Protein AF-A0A956YLR2-F1 (afdb_monomer_lite)

Foldseek 3Di:
DDDDDDPDPDPPVVVVVVVVVVVVVVVVVVVPCPDPPPPPPQQPWAWEWEAEPNDIDTDTDSDFWQLVVCVVVVHDADPPKDKPPDGGDTGHHHYYIYIGDDDDDDDDDDDWADDDDDDDDDPPDDPPDDDDPPDDDDIDD

Structure (mmCIF, N/CA/C/O backbone):
data_AF-A0A956YLR2-F1
#
_entry.id   AF-A0A956YLR2-F1
#
loop_
_atom_site.group_PDB
_atom_site.id
_atom_site.type_symbol
_atom_site.label_atom_id
_atom_site.label_alt_id
_atom_site.label_comp_id
_atom_site.label_asym_id
_atom_site.label_entity_id
_atom_site.label_seq_id
_atom_site.pdbx_PDB_ins_code
_atom_site.Cartn_x
_atom_site.Cartn_y
_atom_site.Cartn_z
_atom_site.occupancy
_atom_site.B_iso_or_equiv
_atom_site.auth_seq_id
_atom_site.auth_comp_id
_atom_site.auth_asym_id
_atom_site.auth_atom_id
_atom_site.pdbx_PDB_model_num
ATOM 1 N N . MET A 1 1 ? -98.597 -41.278 -2.737 1.00 50.47 1 MET A N 1
ATOM 2 C CA . MET A 1 1 ? -97.550 -42.314 -2.822 1.00 50.47 1 MET A CA 1
ATOM 3 C C . MET A 1 1 ? -96.218 -41.598 -2.963 1.00 50.47 1 MET A C 1
ATOM 5 O O . MET A 1 1 ? -96.094 -40.793 -3.874 1.00 50.47 1 MET A O 1
ATOM 9 N N . ILE A 1 2 ? -95.300 -41.916 -2.047 1.00 49.12 2 ILE A N 1
ATOM 10 C CA . ILE A 1 2 ? -93.868 -41.573 -1.974 1.00 49.12 2 ILE A CA 1
ATOM 11 C C . ILE A 1 2 ? -93.497 -40.220 -1.343 1.00 49.12 2 ILE A C 1
ATOM 13 O O . ILE A 1 2 ? -93.815 -39.140 -1.833 1.00 49.12 2 ILE A O 1
ATOM 17 N N . ASP A 1 3 ? -92.781 -40.386 -0.231 1.00 55.53 3 ASP A N 1
ATOM 18 C CA . ASP A 1 3 ? -92.085 -39.436 0.622 1.00 55.53 3 ASP A CA 1
ATOM 19 C C . ASP A 1 3 ? -91.025 -38.591 -0.088 1.00 55.53 3 ASP A C 1
ATOM 21 O O . ASP A 1 3 ? -90.321 -39.052 -0.990 1.00 55.53 3 ASP A O 1
ATOM 25 N N . ARG A 1 4 ? -90.782 -37.400 0.467 1.00 62.06 4 ARG A N 1
ATOM 26 C CA . ARG A 1 4 ? -89.438 -36.816 0.483 1.00 62.06 4 ARG A CA 1
ATOM 27 C C . ARG A 1 4 ? -89.247 -35.986 1.757 1.00 62.06 4 ARG A C 1
ATOM 29 O O . ARG A 1 4 ? -89.706 -34.845 1.790 1.00 62.06 4 ARG A O 1
ATOM 36 N N . PRO A 1 5 ? -88.589 -36.504 2.810 1.00 59.69 5 PRO A N 1
ATOM 37 C CA . PRO A 1 5 ? -88.160 -35.644 3.897 1.00 59.69 5 PRO A CA 1
ATOM 38 C C . PRO A 1 5 ? -86.979 -34.788 3.428 1.00 59.69 5 PRO A C 1
ATOM 40 O O . PRO A 1 5 ? -86.045 -35.259 2.774 1.00 59.69 5 PRO A O 1
ATOM 43 N N . ALA A 1 6 ? -87.065 -33.503 3.752 1.00 57.94 6 ALA A N 1
ATOM 44 C CA . ALA A 1 6 ? -86.012 -32.527 3.561 1.00 57.94 6 ALA A CA 1
ATOM 45 C C . ALA A 1 6 ? -84.773 -32.920 4.377 1.00 57.94 6 ALA A C 1
ATOM 47 O O . ALA A 1 6 ? -84.851 -33.140 5.584 1.00 57.94 6 ALA A O 1
ATOM 48 N N . THR A 1 7 ? -83.613 -32.969 3.727 1.00 59.75 7 THR A N 1
ATOM 49 C CA . THR A 1 7 ? -82.322 -33.046 4.410 1.00 59.75 7 THR A CA 1
ATOM 50 C C . THR A 1 7 ? -81.990 -31.667 4.972 1.00 59.75 7 THR A C 1
ATOM 52 O O . THR A 1 7 ? -81.369 -30.845 4.294 1.00 59.75 7 THR A O 1
ATOM 55 N N . THR A 1 8 ? -82.414 -31.384 6.202 1.00 56.47 8 THR A N 1
ATOM 56 C CA . THR A 1 8 ? -81.850 -30.268 6.962 1.00 56.47 8 THR A CA 1
ATOM 57 C C . THR A 1 8 ? -80.560 -30.765 7.587 1.00 56.47 8 THR A C 1
ATOM 59 O O . THR A 1 8 ? -80.570 -31.639 8.451 1.00 56.47 8 THR A O 1
ATOM 62 N N . LYS A 1 9 ? -79.451 -30.238 7.072 1.00 58.41 9 LYS A N 1
ATOM 63 C CA . LYS A 1 9 ? -78.104 -30.355 7.617 1.00 58.41 9 LYS A CA 1
ATOM 64 C C . LYS A 1 9 ? -78.170 -30.118 9.125 1.00 58.41 9 LYS A C 1
ATOM 66 O O . LYS A 1 9 ? -78.440 -29.001 9.553 1.00 58.41 9 LYS A O 1
ATOM 71 N N . ALA A 1 10 ? -78.023 -31.202 9.878 1.00 54.47 10 ALA A N 1
ATOM 72 C CA . ALA A 1 10 ? -77.958 -31.164 11.320 1.00 54.47 10 ALA A CA 1
ATOM 73 C C . ALA A 1 10 ? -76.730 -30.341 11.721 1.00 54.47 10 ALA A C 1
ATOM 75 O O . ALA A 1 10 ? -75.657 -30.434 11.122 1.00 54.47 10 ALA A O 1
ATOM 76 N N . ASP A 1 11 ? -76.941 -29.469 12.694 1.00 64.75 11 ASP A N 1
ATOM 77 C CA . ASP A 1 11 ? -75.907 -28.695 13.346 1.00 64.75 11 ASP A CA 1
ATOM 78 C C . ASP A 1 11 ? -75.105 -29.635 14.250 1.00 64.75 11 ASP A C 1
ATOM 80 O O . ASP A 1 11 ? -75.349 -29.721 15.452 1.00 64.75 11 ASP A O 1
ATOM 84 N N . ASP A 1 12 ? -74.176 -30.390 13.660 1.00 62.09 12 ASP A N 1
ATOM 85 C CA . ASP A 1 12 ? -73.318 -31.315 14.395 1.00 62.09 12 ASP A CA 1
ATOM 86 C C . ASP A 1 12 ? -72.396 -30.492 15.322 1.00 62.09 12 ASP A C 1
ATOM 88 O O . ASP A 1 12 ? -71.481 -29.798 14.851 1.00 62.09 12 ASP A O 1
ATOM 92 N N . PRO A 1 13 ? -72.567 -30.557 16.655 1.00 58.38 13 PRO A N 1
ATOM 93 C CA . PRO A 1 13 ? -71.842 -29.706 17.605 1.00 58.38 13 PRO A CA 1
ATOM 94 C C . PRO A 1 13 ? -70.334 -30.008 17.650 1.00 58.38 13 PRO A C 1
ATOM 96 O O . PRO A 1 13 ? -69.549 -29.239 18.208 1.00 58.38 13 PRO A O 1
ATOM 99 N N . LEU A 1 14 ? -69.919 -31.116 17.031 1.00 57.47 14 LEU A N 1
ATOM 100 C CA . LEU A 1 14 ? -68.538 -31.583 16.973 1.00 57.47 14 LEU A CA 1
ATOM 101 C C . LEU A 1 14 ? -67.677 -30.790 15.975 1.00 57.47 14 LEU A C 1
ATOM 103 O O . LEU A 1 14 ? -66.465 -30.694 16.160 1.00 57.47 14 LEU A O 1
ATOM 107 N N . TRP A 1 15 ? -68.268 -30.159 14.951 1.00 56.78 15 TRP A N 1
ATOM 108 C CA . TRP A 1 15 ? -67.490 -29.388 13.970 1.00 56.78 15 TRP A CA 1
ATOM 109 C C . TRP A 1 15 ? -67.082 -28.005 14.504 1.00 56.78 15 TRP A C 1
ATOM 111 O O . TRP A 1 15 ? -66.008 -27.498 14.178 1.00 56.78 15 TRP A O 1
ATOM 121 N N . GLN A 1 16 ? -67.889 -27.398 15.381 1.00 61.00 16 GLN A N 1
ATOM 122 C CA . GLN A 1 16 ? -67.569 -26.091 15.966 1.00 61.00 16 GLN A CA 1
ATOM 123 C C . GLN A 1 16 ? -66.438 -26.164 16.999 1.00 61.00 16 GLN A C 1
ATOM 125 O O . GLN A 1 16 ? -65.591 -25.267 17.050 1.00 61.00 16 GLN A O 1
ATOM 130 N N . SER A 1 17 ? -66.395 -27.229 17.803 1.00 58.69 17 SER A N 1
ATOM 131 C CA . SER A 1 17 ? -65.314 -27.466 18.763 1.00 58.69 17 SER A CA 1
ATOM 132 C C . SER A 1 17 ? -64.018 -27.843 18.048 1.00 58.69 17 SER A C 1
ATOM 134 O O . SER A 1 17 ? -62.987 -27.231 18.320 1.00 58.69 17 SER A O 1
ATOM 136 N N . ALA A 1 18 ? -64.075 -28.730 17.050 1.00 60.59 18 ALA A N 1
ATOM 137 C CA . ALA A 1 18 ? -62.917 -29.083 16.228 1.00 60.59 18 ALA A CA 1
ATOM 138 C C . ALA A 1 18 ? -62.323 -27.861 15.504 1.00 60.59 18 ALA A C 1
ATOM 140 O O . ALA A 1 18 ? -61.107 -27.693 15.464 1.00 60.59 18 ALA A O 1
ATOM 141 N N . ARG A 1 19 ? -63.163 -26.946 15.000 1.00 61.34 19 ARG A N 1
ATOM 142 C CA . ARG A 1 19 ? -62.720 -25.723 14.311 1.00 61.34 19 ARG A CA 1
ATOM 143 C C . ARG A 1 19 ? -62.059 -24.711 15.251 1.00 61.34 19 ARG A C 1
ATOM 145 O O . ARG A 1 19 ? -61.078 -24.090 14.859 1.00 61.34 19 ARG A O 1
ATOM 152 N N . LYS A 1 20 ? -62.539 -24.577 16.495 1.00 59.53 20 LYS A N 1
ATOM 153 C CA . LYS A 1 20 ? -61.887 -23.746 17.529 1.00 59.53 20 LYS A CA 1
ATOM 154 C C . LYS A 1 20 ? -60.540 -24.327 17.962 1.00 59.53 20 LYS A C 1
ATOM 156 O O . LYS A 1 20 ? -59.585 -23.577 18.119 1.00 59.53 20 LYS A O 1
ATOM 161 N N . TRP A 1 21 ? -60.449 -25.649 18.091 1.00 61.31 21 TRP A N 1
ATOM 162 C CA . TRP A 1 21 ? -59.211 -26.332 18.470 1.00 61.31 21 TRP A CA 1
ATOM 163 C C . TRP A 1 21 ? -58.163 -26.296 17.359 1.00 61.31 21 TRP A C 1
ATOM 165 O O . TRP A 1 21 ? -57.003 -26.032 17.645 1.00 61.31 21 TRP A O 1
ATOM 175 N N . ILE A 1 22 ? -58.568 -26.459 16.096 1.00 67.31 22 ILE A N 1
ATOM 176 C CA . ILE A 1 22 ? -57.677 -26.308 14.936 1.00 67.31 22 ILE A CA 1
ATOM 177 C C . ILE A 1 22 ? -57.155 -24.869 14.839 1.00 67.31 22 ILE A C 1
ATOM 179 O O . ILE A 1 22 ? -55.964 -24.684 14.629 1.00 67.31 22 ILE A O 1
ATOM 183 N N . ILE A 1 23 ? -57.998 -23.852 15.060 1.00 65.50 23 ILE A N 1
ATOM 184 C CA . ILE A 1 23 ? -57.570 -22.441 15.053 1.00 65.50 23 ILE A CA 1
ATOM 185 C C . ILE A 1 23 ? -56.619 -22.133 16.224 1.00 65.50 23 ILE A C 1
ATOM 187 O O . ILE A 1 23 ? -55.619 -21.454 16.013 1.00 65.50 23 ILE A O 1
ATOM 191 N N . CYS A 1 24 ? -56.859 -22.667 17.428 1.00 61.72 24 CYS A N 1
ATOM 192 C CA . CYS A 1 24 ? -55.931 -22.531 18.559 1.00 61.72 24 CYS A CA 1
ATOM 193 C C . CYS A 1 24 ? -54.608 -23.281 18.339 1.00 61.72 24 CYS A C 1
ATOM 195 O O . CYS A 1 24 ? -53.561 -22.747 18.684 1.00 61.72 24 CYS A O 1
ATOM 197 N N . LEU A 1 25 ? -54.634 -24.472 17.732 1.00 63.09 25 LEU A N 1
ATOM 198 C CA . LEU A 1 25 ? -53.440 -25.255 17.392 1.00 63.09 25 LEU A CA 1
ATOM 199 C C . LEU A 1 25 ? -52.606 -24.567 16.295 1.00 63.09 25 LEU A C 1
ATOM 201 O O . LEU A 1 25 ? -51.381 -24.583 16.354 1.00 63.09 25 LEU A O 1
ATOM 205 N N . PHE A 1 26 ? -53.263 -23.904 15.338 1.00 60.69 26 PHE A N 1
ATOM 206 C CA . PHE A 1 26 ? -52.609 -23.117 14.288 1.00 60.69 26 PHE A CA 1
ATOM 207 C C . PHE A 1 26 ? -52.052 -21.782 14.817 1.00 60.69 26 PHE A C 1
ATOM 209 O O . PHE A 1 26 ? -50.966 -21.372 14.418 1.00 60.69 26 PHE A O 1
ATOM 216 N N . LEU A 1 27 ? -52.737 -21.134 15.770 1.00 59.47 27 LEU A N 1
ATOM 217 C CA . LEU A 1 27 ? -52.232 -19.954 16.493 1.00 59.47 27 LEU A CA 1
ATOM 218 C C . LEU A 1 27 ? -51.057 -20.287 17.428 1.00 59.47 27 LEU A C 1
ATOM 220 O O . LEU A 1 27 ? -50.195 -19.438 17.631 1.00 59.47 27 LEU A O 1
ATOM 224 N N . LEU A 1 28 ? -50.983 -21.514 17.956 1.00 60.06 28 LEU A N 1
ATOM 225 C CA . LEU A 1 28 ? -49.858 -21.976 18.780 1.00 60.06 28 LEU A CA 1
ATOM 226 C C . LEU A 1 28 ? -48.591 -22.282 17.960 1.00 60.06 28 LEU A C 1
ATOM 228 O O . LEU A 1 28 ? -47.489 -22.239 18.500 1.00 60.06 28 LEU A O 1
ATOM 232 N N . LEU A 1 29 ? -48.736 -22.565 16.662 1.00 59.19 29 LEU A N 1
ATOM 233 C CA . LEU A 1 29 ? -47.636 -22.899 15.745 1.00 59.19 29 LEU A CA 1
ATOM 234 C C . LEU A 1 29 ? -46.903 -21.666 15.180 1.00 59.19 29 LEU A C 1
ATOM 236 O O . LEU A 1 29 ? -45.819 -21.802 14.621 1.00 59.19 29 LEU A O 1
ATOM 240 N N . LEU A 1 30 ? -47.455 -20.462 15.367 1.00 60.25 30 LEU A N 1
ATOM 241 C CA . LEU A 1 30 ? -46.844 -19.181 14.978 1.00 60.25 30 LEU A CA 1
ATOM 242 C C . LEU A 1 30 ? -45.859 -18.610 16.018 1.00 60.25 30 LEU A C 1
ATOM 244 O O . LEU A 1 30 ? -45.236 -17.583 15.765 1.00 60.25 30 LEU A O 1
ATOM 248 N N . ALA A 1 31 ? -45.661 -19.272 17.162 1.00 63.34 31 ALA A N 1
ATOM 249 C CA . ALA A 1 31 ? -44.708 -18.863 18.203 1.00 63.34 31 ALA A CA 1
ATOM 250 C C . ALA A 1 31 ? -43.300 -19.471 18.005 1.00 63.34 31 ALA A C 1
ATOM 252 O O . ALA A 1 31 ? -42.628 -19.845 18.963 1.00 63.34 31 ALA A O 1
ATOM 253 N N . GLY A 1 32 ? -42.874 -19.627 16.750 1.00 63.69 32 GLY A N 1
ATOM 254 C CA . GLY A 1 32 ? -41.741 -20.468 16.360 1.00 63.69 32 GLY A CA 1
ATOM 255 C C . GLY A 1 32 ? -40.552 -19.741 15.740 1.00 63.69 32 GLY A C 1
ATOM 256 O O . GLY A 1 32 ? -39.906 -20.320 14.881 1.00 63.69 32 GLY A O 1
ATOM 257 N N . CYS A 1 33 ? -40.248 -18.512 16.156 1.00 63.00 33 CYS A N 1
ATOM 258 C CA . CYS A 1 33 ? -38.933 -17.904 15.931 1.00 63.00 33 CYS A CA 1
ATOM 259 C C . CYS A 1 33 ? -38.461 -17.260 17.239 1.00 63.00 33 CYS A C 1
ATOM 261 O O . CYS A 1 33 ? -38.427 -16.039 17.366 1.00 63.00 33 CYS A O 1
ATOM 263 N N . ALA A 1 34 ? -38.100 -18.081 18.230 1.00 63.72 34 ALA A N 1
ATOM 264 C CA . ALA A 1 34 ? -37.168 -17.630 19.256 1.00 63.72 34 ALA A CA 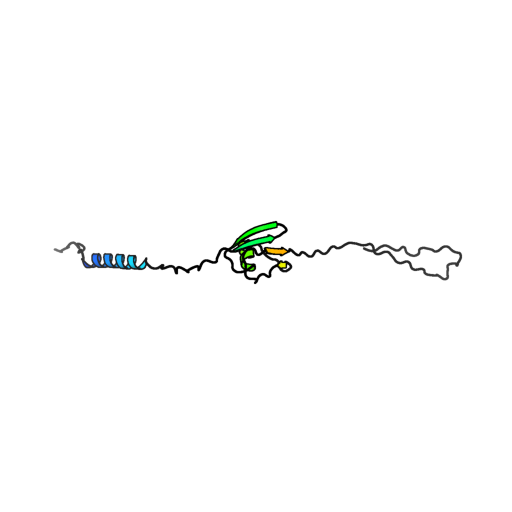1
ATOM 265 C C . ALA A 1 34 ? -35.816 -17.469 18.555 1.00 63.72 34 ALA A C 1
ATOM 267 O O . ALA A 1 34 ? -35.061 -18.428 18.393 1.00 63.72 34 ALA A O 1
ATOM 268 N N . GLN A 1 35 ? -35.576 -16.275 18.015 1.00 67.31 35 GLN A N 1
ATOM 269 C CA . GLN A 1 35 ? -34.281 -15.930 17.454 1.00 67.31 35 GLN A CA 1
ATOM 270 C C . GLN A 1 35 ? -33.244 -16.160 18.556 1.00 67.31 35 GLN A C 1
ATOM 272 O O . GLN A 1 35 ? -33.471 -15.697 19.676 1.00 67.31 35 GLN A O 1
ATOM 277 N N . PRO A 1 36 ? -32.127 -16.859 18.292 1.00 65.81 36 PRO A N 1
ATOM 278 C CA . PRO A 1 36 ? -31.018 -16.812 19.215 1.00 65.81 36 PRO A CA 1
ATOM 279 C C . PRO A 1 36 ? -30.582 -15.352 19.266 1.00 65.81 36 PRO A C 1
ATOM 281 O O . PRO A 1 36 ? -30.048 -14.802 18.303 1.00 65.81 36 PRO A O 1
ATOM 284 N N . ASN A 1 37 ? -30.858 -14.705 20.388 1.00 61.72 37 ASN A N 1
ATOM 285 C CA . ASN A 1 37 ? -30.171 -13.511 20.824 1.00 61.72 37 ASN A CA 1
ATOM 286 C C . ASN A 1 37 ? -28.707 -13.929 20.980 1.00 61.72 37 ASN A C 1
ATOM 288 O O . ASN A 1 37 ? -28.267 -14.359 22.044 1.00 61.72 37 ASN A O 1
ATOM 292 N N . VAL A 1 38 ? -27.974 -13.878 19.865 1.00 65.94 38 VAL A N 1
ATOM 293 C CA . VAL A 1 38 ? -26.522 -13.842 19.866 1.00 65.94 38 VAL A CA 1
ATOM 294 C C . VAL A 1 38 ? -26.163 -12.635 20.709 1.00 65.94 38 VAL A C 1
ATOM 296 O O . VAL A 1 38 ? -26.311 -11.489 20.291 1.00 65.94 38 VAL A O 1
ATOM 299 N N . SER A 1 39 ? -25.774 -12.909 21.950 1.00 50.88 39 SER A N 1
ATOM 300 C CA . SER A 1 39 ? -25.100 -11.954 22.805 1.00 50.88 39 SER A CA 1
ATOM 301 C C . SER A 1 39 ? -23.826 -11.555 22.075 1.00 50.88 39 SER A C 1
ATOM 303 O O . SER A 1 39 ? -22.796 -12.212 22.199 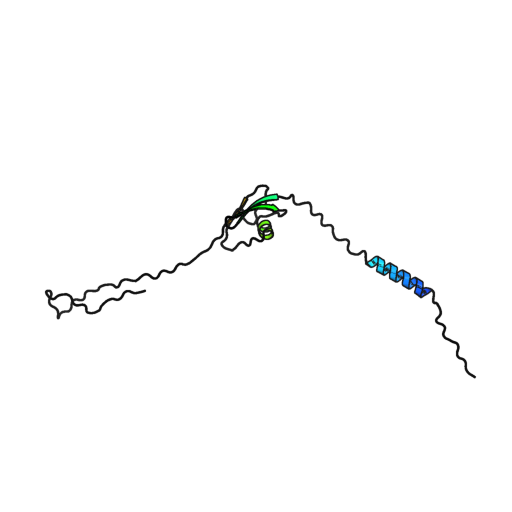1.00 50.88 39 SER A O 1
ATOM 305 N N . GLN A 1 40 ? -23.910 -10.506 21.262 1.00 56.50 40 GLN A N 1
ATOM 306 C CA . GLN A 1 40 ? -22.750 -9.758 20.823 1.00 56.50 40 GLN A CA 1
ATOM 307 C C . GLN A 1 40 ? -22.194 -9.120 22.091 1.00 56.50 40 GLN A C 1
ATOM 309 O O . GLN A 1 40 ? -22.613 -8.041 22.506 1.00 56.50 40 GLN A O 1
ATOM 314 N N . THR A 1 41 ? -21.325 -9.856 22.785 1.00 54.97 41 THR A N 1
ATOM 315 C CA . THR A 1 41 ? -20.435 -9.288 23.789 1.00 54.97 41 THR A CA 1
ATOM 316 C C . THR A 1 41 ? -19.721 -8.155 23.079 1.00 54.97 41 THR A C 1
ATOM 318 O O . THR A 1 41 ? -18.950 -8.412 22.159 1.00 54.97 41 THR A O 1
ATOM 321 N N . GLY A 1 42 ? -20.110 -6.922 23.410 1.00 55.34 42 GLY A N 1
ATOM 322 C CA . GLY A 1 42 ? -19.740 -5.735 22.658 1.00 55.34 42 GLY A CA 1
ATOM 323 C C . GLY A 1 42 ? -18.246 -5.729 22.387 1.00 55.34 42 GLY A C 1
ATOM 324 O O . GLY A 1 42 ? -17.448 -5.648 23.319 1.00 55.34 42 GLY A O 1
ATOM 325 N N . ALA A 1 43 ? -17.882 -5.838 21.112 1.00 63.38 43 ALA A N 1
ATOM 326 C CA . ALA A 1 43 ? -16.560 -5.453 20.674 1.00 63.38 43 ALA A CA 1
ATOM 327 C C . ALA A 1 43 ? -16.430 -3.977 21.045 1.00 63.38 43 ALA A C 1
ATOM 329 O O . ALA A 1 43 ? -17.196 -3.143 20.561 1.00 63.38 43 ALA A O 1
ATOM 330 N N . THR A 1 44 ? -15.553 -3.655 21.989 1.00 76.00 44 THR A N 1
ATOM 331 C CA . THR A 1 44 ? -15.245 -2.264 22.310 1.00 76.00 44 THR A CA 1
ATOM 332 C C . THR A 1 44 ? -14.846 -1.569 21.016 1.00 76.00 44 THR A C 1
ATOM 334 O O . THR A 1 44 ? -14.026 -2.098 20.271 1.00 76.00 44 THR A O 1
ATOM 337 N N . ALA A 1 45 ? -15.459 -0.421 20.728 1.00 85.81 45 ALA A N 1
ATOM 338 C CA . ALA A 1 45 ? -15.138 0.342 19.533 1.00 85.81 45 ALA A CA 1
ATOM 339 C C . ALA A 1 45 ? -13.658 0.758 19.601 1.00 85.81 45 ALA A C 1
ATOM 341 O O . ALA A 1 45 ? -13.233 1.371 20.583 1.00 85.81 45 ALA A O 1
ATOM 342 N N . VAL A 1 46 ? -12.871 0.384 18.596 1.00 91.31 46 VAL A N 1
ATOM 343 C CA . VAL A 1 46 ? -11.434 0.649 18.520 1.00 91.31 46 VAL A CA 1
ATOM 344 C C . VAL A 1 46 ? -11.217 1.865 17.619 1.00 91.31 46 VAL A C 1
ATOM 346 O O . VAL A 1 46 ? -11.440 1.757 16.409 1.00 91.31 46 VAL A O 1
ATOM 349 N N . PRO A 1 47 ? -10.815 3.026 18.168 1.00 93.19 47 PRO A N 1
ATOM 350 C CA . PRO A 1 47 ? -10.395 4.158 17.353 1.00 93.19 47 PRO A CA 1
ATOM 351 C C . PRO A 1 47 ? -9.028 3.864 16.729 1.00 93.19 47 PRO A C 1
ATOM 353 O O . PRO A 1 47 ? -8.139 3.343 17.403 1.00 93.19 47 PRO A O 1
ATOM 356 N N . LEU A 1 48 ? -8.853 4.181 15.449 1.00 94.81 48 LEU A N 1
ATOM 357 C CA . LEU A 1 48 ? -7.597 3.989 14.725 1.00 94.81 48 LEU A CA 1
ATOM 358 C C . LEU A 1 48 ? -7.466 4.961 13.552 1.00 94.81 48 LEU A C 1
ATOM 360 O O . LEU A 1 48 ? -8.425 5.610 13.133 1.00 94.81 48 LEU A O 1
ATOM 364 N N . THR A 1 49 ? -6.263 5.026 12.996 1.00 96.75 49 THR A N 1
ATOM 365 C CA . THR A 1 49 ? -5.952 5.782 11.783 1.00 96.75 49 THR A CA 1
ATOM 366 C C . THR A 1 49 ? -5.682 4.820 10.629 1.00 96.75 49 THR A C 1
ATOM 368 O O . THR A 1 49 ? -4.828 3.948 10.741 1.00 96.75 49 THR A O 1
ATOM 371 N N . LEU A 1 50 ? -6.367 4.987 9.503 1.00 96.31 50 LEU A N 1
ATOM 372 C CA . LEU A 1 50 ? -6.134 4.245 8.267 1.00 96.31 50 LEU A CA 1
ATOM 373 C C . LEU A 1 50 ? -5.522 5.175 7.214 1.00 96.31 50 LEU A C 1
ATOM 375 O O . LEU A 1 50 ? -6.068 6.237 6.935 1.00 96.31 50 LEU A O 1
ATOM 379 N N . GLN A 1 51 ? -4.399 4.781 6.621 1.00 97.19 51 GLN A N 1
ATOM 380 C CA . GLN A 1 51 ? -3.707 5.523 5.572 1.00 97.19 51 GLN A CA 1
ATOM 381 C C . GLN A 1 51 ? -3.719 4.718 4.275 1.00 97.19 51 GLN A C 1
ATOM 383 O O . GLN A 1 51 ? -3.087 3.666 4.200 1.00 97.19 51 GLN A O 1
ATOM 388 N N . VAL A 1 52 ? -4.434 5.205 3.264 1.00 94.81 52 VAL A N 1
ATOM 389 C CA . VAL A 1 52 ? -4.617 4.530 1.970 1.00 94.81 52 VAL A CA 1
ATOM 390 C C . VAL A 1 52 ? -4.430 5.558 0.866 1.00 94.81 52 VAL A C 1
ATOM 392 O O . VAL A 1 52 ? -4.998 6.646 0.933 1.00 94.81 52 VAL A O 1
ATOM 395 N N . ASP A 1 53 ? -3.603 5.234 -0.128 1.00 87.25 53 ASP A N 1
ATOM 396 C CA . ASP A 1 53 ? -3.368 6.069 -1.315 1.00 87.25 53 ASP A CA 1
ATOM 397 C C . ASP A 1 53 ? -2.971 7.525 -0.972 1.00 87.25 53 ASP A C 1
ATOM 399 O O . ASP A 1 53 ? -3.385 8.490 -1.614 1.00 87.25 53 ASP A O 1
ATOM 403 N N . GLY A 1 54 ? -2.183 7.694 0.097 1.00 87.75 54 GLY A N 1
ATOM 404 C CA . GLY A 1 54 ? -1.729 9.001 0.593 1.00 87.75 54 GLY A CA 1
ATOM 405 C C . GLY A 1 54 ? -2.777 9.804 1.377 1.00 87.75 54 GLY A C 1
ATOM 406 O O . GLY A 1 54 ? -2.476 10.908 1.831 1.00 87.75 54 GLY A O 1
ATOM 407 N N . GLN A 1 55 ? -3.981 9.263 1.568 1.00 92.75 55 GLN A N 1
ATOM 408 C CA . GLN A 1 55 ? -5.046 9.859 2.373 1.00 92.75 55 GLN A CA 1
ATOM 409 C C . GLN A 1 55 ? -5.099 9.224 3.761 1.00 92.75 55 GLN A C 1
ATOM 411 O O . GLN A 1 55 ? -4.835 8.034 3.912 1.00 92.75 55 GLN A O 1
ATOM 416 N N . THR A 1 56 ? -5.476 10.017 4.765 1.00 95.69 56 THR A N 1
ATOM 417 C CA . THR A 1 56 ? -5.578 9.582 6.163 1.00 95.69 56 THR A CA 1
ATOM 418 C C . THR A 1 56 ? -7.024 9.668 6.638 1.00 95.69 56 THR A C 1
ATOM 420 O O . THR A 1 56 ? -7.639 10.732 6.578 1.00 95.69 56 THR A O 1
ATOM 423 N N . PHE A 1 57 ? -7.540 8.563 7.167 1.00 94.44 57 PHE A N 1
ATOM 424 C CA . PHE A 1 57 ? -8.891 8.417 7.693 1.00 94.44 57 PHE A CA 1
ATOM 425 C C . PHE A 1 57 ? -8.832 8.061 9.176 1.00 94.44 57 PHE A C 1
ATOM 427 O O . PHE A 1 57 ? -8.211 7.073 9.557 1.00 94.44 57 PHE A O 1
ATOM 434 N N . ASN A 1 58 ? -9.514 8.836 10.014 1.00 95.56 58 ASN A N 1
ATOM 435 C CA . ASN A 1 58 ? -9.712 8.476 11.416 1.00 95.56 58 ASN A CA 1
ATOM 436 C C . ASN A 1 58 ? -11.003 7.672 11.519 1.00 95.56 58 ASN A C 1
ATOM 438 O O . ASN A 1 58 ? -12.082 8.194 11.231 1.00 95.56 58 ASN A O 1
ATOM 442 N N . LEU A 1 59 ? -10.883 6.402 11.888 1.00 93.50 59 LEU A N 1
ATOM 443 C CA . LEU A 1 59 ? -11.978 5.442 11.896 1.00 93.50 59 LEU A CA 1
ATOM 444 C C . LEU A 1 59 ? -12.204 4.909 13.304 1.00 93.50 59 LEU A C 1
ATOM 446 O O . LEU A 1 59 ? -11.330 4.938 14.167 1.00 93.50 59 LEU A O 1
ATOM 450 N N . THR A 1 60 ? -13.408 4.411 13.539 1.00 93.44 60 THR A N 1
ATOM 451 C CA . THR A 1 60 ? -13.730 3.636 14.732 1.00 93.44 60 THR A CA 1
ATOM 452 C C . THR A 1 60 ? -14.409 2.361 14.266 1.00 93.44 60 THR A C 1
ATOM 454 O O . THR A 1 60 ? -15.433 2.434 13.593 1.00 93.44 60 THR A O 1
ATOM 457 N N . THR A 1 61 ? -13.824 1.212 14.593 1.00 91.69 61 THR A N 1
ATOM 458 C CA . THR A 1 61 ? -14.283 -0.102 14.122 1.00 91.69 61 THR A CA 1
ATOM 459 C C . THR A 1 61 ? -14.565 -1.039 15.291 1.00 91.69 61 THR A C 1
ATOM 461 O O . THR A 1 61 ? -14.038 -0.867 16.390 1.00 91.69 61 THR A O 1
ATOM 464 N N . HIS A 1 62 ? -15.397 -2.045 15.051 1.00 93.00 62 HIS A N 1
ATOM 465 C CA . HIS A 1 62 ? -15.653 -3.153 15.974 1.00 93.00 62 HIS A CA 1
ATOM 466 C C . HIS A 1 62 ? -14.966 -4.455 15.524 1.00 93.00 62 HIS A C 1
ATOM 468 O O . HIS A 1 62 ? -15.191 -5.510 16.117 1.00 93.00 62 HIS A O 1
ATOM 474 N N . THR A 1 63 ? -14.160 -4.390 14.461 1.00 91.31 63 THR A N 1
ATOM 475 C CA . THR A 1 63 ? -13.433 -5.531 13.899 1.00 91.31 63 THR A CA 1
ATOM 476 C C . THR A 1 63 ? -12.232 -5.924 14.757 1.00 91.31 63 THR A C 1
ATOM 478 O O . THR A 1 63 ? -11.739 -5.142 15.574 1.00 91.31 63 THR A O 1
ATOM 481 N N . ALA A 1 64 ? -11.766 -7.162 14.601 1.00 91.38 64 ALA A N 1
ATOM 482 C CA . ALA A 1 64 ? -10.681 -7.699 15.412 1.00 91.38 64 ALA A CA 1
ATOM 483 C C . ALA A 1 64 ? -9.307 -7.538 14.751 1.00 91.38 64 ALA A C 1
ATOM 485 O O . ALA A 1 64 ? -8.304 -7.458 15.460 1.00 91.38 64 ALA A O 1
ATOM 486 N N . THR A 1 65 ? -9.238 -7.515 13.416 1.00 95.00 65 THR A N 1
ATOM 487 C CA . THR A 1 65 ? -7.972 -7.576 12.662 1.00 95.00 65 THR A CA 1
ATOM 488 C C . THR A 1 65 ? -7.870 -6.525 11.561 1.00 95.00 65 THR A C 1
ATOM 490 O O . THR A 1 65 ? -8.880 -6.039 11.054 1.00 95.00 65 THR A O 1
ATOM 493 N N . VAL A 1 66 ? -6.637 -6.228 11.132 1.00 95.81 66 VAL A N 1
ATOM 494 C CA . VAL A 1 66 ? -6.359 -5.332 9.992 1.00 95.81 66 VAL A CA 1
ATOM 495 C C . VAL A 1 66 ? -7.102 -5.775 8.727 1.00 95.81 66 VAL A C 1
ATOM 497 O O . VAL A 1 66 ? -7.664 -4.941 8.024 1.00 95.81 66 VAL A O 1
ATOM 500 N N . ARG A 1 67 ? -7.172 -7.082 8.447 1.00 95.12 67 ARG A N 1
ATOM 501 C CA . ARG A 1 67 ? -7.922 -7.620 7.301 1.00 95.12 67 ARG A CA 1
ATOM 502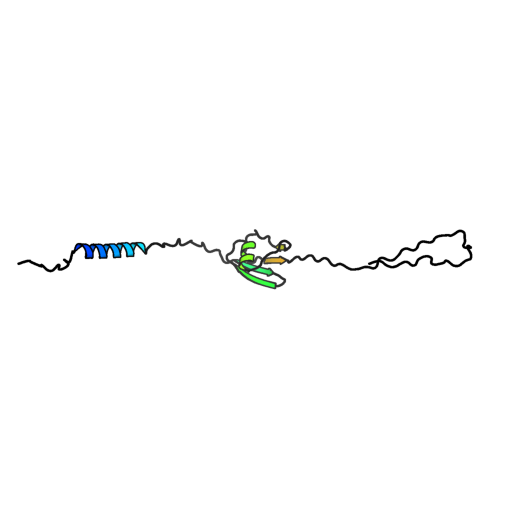 C C . ARG A 1 67 ? -9.397 -7.234 7.338 1.00 95.12 67 ARG A C 1
ATOM 504 O O . ARG A 1 67 ? -9.941 -6.809 6.325 1.00 95.12 67 ARG A O 1
ATOM 511 N N . GLU A 1 68 ? -10.042 -7.440 8.480 1.00 94.00 68 GLU A N 1
ATOM 512 C CA . GLU A 1 68 ? -11.468 -7.157 8.648 1.00 94.00 68 GLU A CA 1
ATOM 513 C C . GLU A 1 68 ? -11.748 -5.656 8.567 1.00 94.00 68 GLU A C 1
ATOM 515 O O . GLU A 1 68 ? -12.706 -5.262 7.910 1.00 94.00 68 GLU A O 1
ATOM 520 N N . LEU A 1 69 ? -10.876 -4.827 9.148 1.00 95.00 69 LEU A N 1
ATOM 521 C CA . LEU A 1 69 ? -10.934 -3.372 9.018 1.00 95.00 69 LEU A CA 1
ATOM 522 C C . LEU A 1 69 ? -10.866 -2.924 7.555 1.00 95.00 69 LEU A C 1
ATOM 524 O O . LEU A 1 69 ? -11.668 -2.097 7.132 1.00 95.00 69 LEU A O 1
ATOM 528 N N . LEU A 1 70 ? -9.906 -3.438 6.781 1.00 95.31 70 LEU A N 1
ATOM 529 C CA . LEU A 1 70 ? -9.753 -3.053 5.376 1.00 95.31 70 LEU A CA 1
ATOM 530 C C . LEU A 1 70 ? -10.965 -3.490 4.546 1.00 95.31 70 LEU A C 1
ATOM 532 O O . LEU A 1 70 ? -11.447 -2.716 3.723 1.00 95.31 70 LEU A O 1
ATOM 536 N N . ALA A 1 71 ? -11.510 -4.678 4.818 1.00 94.69 71 ALA A N 1
ATOM 537 C CA . ALA A 1 71 ? -12.740 -5.144 4.186 1.00 94.69 71 ALA A CA 1
ATOM 538 C C . ALA A 1 71 ? -13.956 -4.270 4.553 1.00 94.69 71 ALA A C 1
ATOM 540 O O . ALA A 1 71 ? -14.743 -3.924 3.675 1.00 94.69 71 ALA A O 1
ATOM 541 N N . GLU A 1 72 ? -14.095 -3.874 5.822 1.00 93.75 72 GLU A N 1
ATOM 542 C CA . GLU A 1 72 ? -15.142 -2.952 6.291 1.00 93.75 72 GLU A CA 1
ATOM 543 C C . GLU A 1 72 ? -15.012 -1.565 5.644 1.00 93.75 72 GLU A C 1
ATOM 545 O O . GLU A 1 72 ? -16.012 -0.969 5.245 1.00 93.75 72 GLU A O 1
ATOM 550 N N . ALA A 1 73 ? -13.781 -1.076 5.477 1.00 92.75 73 ALA A N 1
ATOM 551 C CA . ALA A 1 73 ? -13.478 0.188 4.810 1.00 92.75 73 ALA A CA 1
ATOM 552 C C . ALA A 1 73 ? -13.604 0.125 3.273 1.00 92.75 73 ALA A C 1
ATOM 554 O O . ALA A 1 73 ? -13.434 1.149 2.612 1.00 92.75 73 ALA A O 1
ATOM 555 N N . GLY A 1 74 ? -13.891 -1.047 2.694 1.00 93.94 74 GLY A N 1
ATOM 556 C CA . GLY A 1 74 ? -13.988 -1.240 1.243 1.00 93.94 74 GLY A CA 1
ATOM 557 C C . GLY A 1 74 ? -12.646 -1.136 0.511 1.00 93.94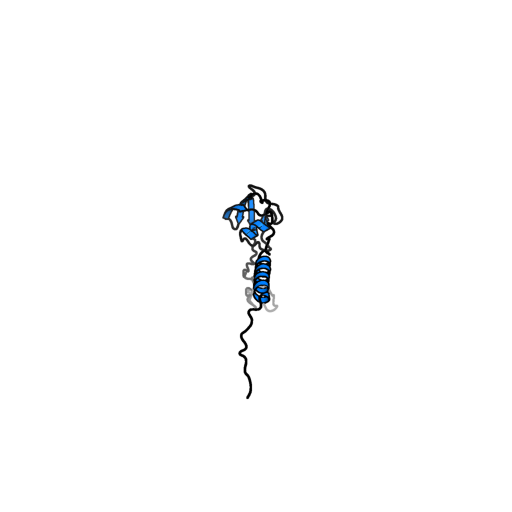 74 GLY A C 1
ATOM 558 O O . GLY A 1 74 ? -12.614 -0.796 -0.670 1.00 93.94 74 GLY A O 1
ATOM 559 N N . VAL A 1 75 ? -11.536 -1.394 1.205 1.00 94.12 75 VAL A N 1
ATOM 560 C CA . VAL A 1 75 ? -10.177 -1.330 0.662 1.00 94.12 75 VAL A CA 1
ATOM 561 C C . VAL A 1 75 ? -9.725 -2.733 0.271 1.00 94.12 75 VAL A C 1
ATOM 563 O O . VAL A 1 75 ? -9.381 -3.556 1.118 1.00 94.12 75 VAL A O 1
ATOM 566 N N . GLU A 1 76 ? -9.694 -3.001 -1.031 1.00 93.31 76 GLU A N 1
ATOM 567 C CA . GLU A 1 76 ? -9.090 -4.219 -1.575 1.00 93.31 76 GLU A CA 1
ATOM 568 C C . GLU A 1 76 ? -7.565 -4.072 -1.621 1.00 93.31 76 GLU A C 1
ATOM 570 O O . GLU A 1 76 ? -7.056 -3.016 -2.000 1.00 93.31 76 GLU A O 1
ATOM 575 N N . VAL A 1 77 ? -6.836 -5.118 -1.226 1.00 93.56 77 VAL A N 1
ATOM 576 C CA . VAL A 1 77 ? -5.364 -5.176 -1.217 1.00 93.56 77 VAL A CA 1
ATOM 577 C C . VAL A 1 77 ? -4.925 -6.106 -2.345 1.00 93.56 77 VAL A C 1
ATOM 579 O O . VAL A 1 77 ? -5.341 -7.266 -2.377 1.00 93.56 77 VAL A O 1
ATOM 582 N N . GLY A 1 78 ? -4.134 -5.587 -3.283 1.00 92.19 78 GLY A N 1
ATOM 583 C CA . GLY A 1 78 ? -3.566 -6.351 -4.390 1.00 92.19 78 GLY A CA 1
ATOM 584 C C . GLY A 1 78 ? -2.442 -7.289 -3.946 1.00 92.19 78 GLY A C 1
ATOM 585 O O . GLY A 1 78 ? -1.954 -7.214 -2.824 1.00 92.19 78 GLY A O 1
ATOM 586 N N . GLU A 1 79 ? -2.008 -8.176 -4.842 1.00 91.88 79 GLU A N 1
ATOM 587 C CA . GLU A 1 79 ? -0.966 -9.176 -4.545 1.00 91.88 79 GLU A CA 1
ATOM 588 C C . GLU A 1 79 ? 0.401 -8.552 -4.231 1.00 91.88 79 GLU A C 1
ATOM 590 O O . GLU A 1 79 ? 1.137 -9.071 -3.396 1.00 91.88 79 GLU A O 1
ATOM 595 N N . LEU A 1 80 ? 0.720 -7.434 -4.887 1.00 93.19 80 LEU A N 1
ATOM 596 C CA . LEU A 1 80 ? 1.978 -6.710 -4.699 1.00 93.19 80 LEU A CA 1
ATOM 597 C C . LEU A 1 80 ? 1.880 -5.621 -3.625 1.00 93.19 80 LEU A C 1
ATOM 599 O O . LEU A 1 80 ? 2.898 -5.055 -3.241 1.00 93.19 80 LEU A O 1
ATOM 603 N N . ASP A 1 81 ? 0.672 -5.311 -3.155 1.00 94.81 81 ASP A N 1
ATOM 604 C CA . ASP A 1 81 ? 0.471 -4.237 -2.193 1.00 94.81 81 ASP A CA 1
ATOM 605 C C . ASP A 1 81 ? 0.993 -4.636 -0.814 1.00 94.81 81 ASP A C 1
ATOM 607 O O . ASP A 1 81 ? 0.813 -5.762 -0.342 1.00 94.81 81 ASP A O 1
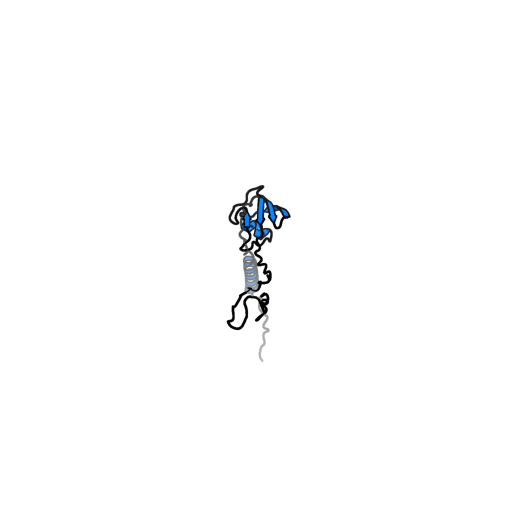ATOM 611 N N . GLU A 1 82 ? 1.586 -3.671 -0.122 1.00 94.31 82 GLU A N 1
ATOM 612 C CA . GLU A 1 82 ? 2.083 -3.864 1.233 1.00 94.31 82 GLU A CA 1
ATOM 613 C C . GLU A 1 82 ? 1.130 -3.233 2.248 1.00 94.31 82 GLU A C 1
ATOM 615 O O . GLU A 1 82 ? 0.634 -2.117 2.067 1.00 94.31 82 GLU A O 1
ATOM 620 N N . VAL A 1 83 ? 0.884 -3.945 3.350 1.00 96.69 83 VAL A N 1
ATOM 621 C CA . VAL A 1 83 ? 0.070 -3.457 4.468 1.00 96.69 83 VAL A CA 1
ATOM 622 C C . VAL A 1 83 ? 0.875 -3.538 5.755 1.00 96.69 83 VAL A C 1
ATOM 624 O O . VAL A 1 83 ? 1.362 -4.609 6.123 1.00 96.69 83 VAL A O 1
ATOM 627 N N . ASP A 1 84 ? 0.969 -2.409 6.451 1.00 94.94 84 ASP A N 1
ATOM 628 C CA . ASP A 1 84 ? 1.632 -2.286 7.744 1.00 94.94 84 ASP A CA 1
ATOM 629 C C . ASP A 1 84 ? 0.654 -1.733 8.791 1.00 94.94 84 ASP A C 1
ATOM 631 O O . ASP A 1 84 ? 0.133 -0.631 8.607 1.00 94.94 84 ASP A O 1
ATOM 635 N N . PRO A 1 85 ? 0.379 -2.448 9.894 1.00 95.69 85 PRO A N 1
ATOM 636 C CA . PRO A 1 85 ? 0.831 -3.804 10.222 1.00 95.69 85 PRO A CA 1
ATOM 637 C C . PRO A 1 85 ? 0.226 -4.900 9.317 1.00 95.69 85 PRO A C 1
ATOM 639 O O . PRO A 1 85 ? -0.783 -4.655 8.656 1.00 95.69 85 PRO A O 1
ATOM 642 N N . PRO A 1 86 ? 0.758 -6.143 9.338 1.00 96.12 86 PRO A N 1
ATOM 643 C CA . PRO A 1 86 ? 0.237 -7.256 8.541 1.00 96.12 86 PRO A CA 1
ATOM 644 C C . PRO A 1 86 ? -1.261 -7.520 8.737 1.00 96.12 86 PRO A C 1
ATOM 646 O O . PRO A 1 86 ? -1.794 -7.342 9.831 1.00 96.12 86 PRO A O 1
ATOM 649 N N . LEU A 1 87 ? -1.920 -8.080 7.718 1.00 95.69 87 LEU A N 1
ATOM 650 C CA . LEU A 1 87 ? -3.373 -8.329 7.679 1.00 95.69 87 LEU A CA 1
ATOM 651 C C . LEU A 1 87 ? -3.945 -9.123 8.871 1.00 95.69 87 LEU A C 1
ATOM 653 O O . LEU A 1 87 ? -5.111 -8.959 9.219 1.00 95.69 87 LEU A O 1
ATOM 657 N N . PHE A 1 88 ? -3.157 -10.008 9.479 1.00 94.88 88 PHE A N 1
ATOM 658 C CA . PHE A 1 88 ? -3.579 -10.838 10.616 1.00 94.88 88 PHE A CA 1
ATOM 659 C C . PHE A 1 88 ? -3.370 -10.160 11.979 1.00 94.88 88 PHE A C 1
ATOM 661 O O . PHE A 1 88 ? -3.701 -10.744 13.011 1.00 94.88 88 PHE A O 1
ATOM 668 N N . THR A 1 89 ? -2.794 -8.959 11.997 1.00 95.38 89 THR A N 1
ATOM 669 C CA . THR A 1 89 ? -2.501 -8.225 13.227 1.00 95.38 89 THR A CA 1
ATOM 670 C C . THR A 1 89 ? -3.805 -7.834 13.926 1.00 95.38 89 THR A C 1
ATOM 672 O O . THR A 1 89 ? -4.688 -7.264 13.275 1.00 95.38 89 THR A O 1
ATOM 675 N N . PRO A 1 90 ? -3.947 -8.123 15.233 1.00 94.56 90 PRO A N 1
ATOM 676 C CA . PRO A 1 90 ? -5.073 -7.639 16.019 1.00 94.56 90 PRO A CA 1
ATOM 677 C C . PRO A 1 90 ? -5.069 -6.113 16.135 1.00 94.56 90 PRO A C 1
ATOM 679 O O . PRO A 1 90 ? -4.009 -5.506 16.300 1.00 94.56 90 PRO A O 1
ATOM 682 N N . LEU A 1 91 ? -6.248 -5.498 16.093 1.00 94.06 91 LEU A N 1
ATOM 683 C CA . LEU A 1 91 ? -6.380 -4.049 16.215 1.00 94.06 91 LEU A CA 1
ATOM 684 C C . LEU A 1 91 ? -6.226 -3.590 17.665 1.00 94.06 91 LEU A C 1
ATOM 686 O O . LEU A 1 91 ? -6.782 -4.181 18.593 1.00 94.06 91 LEU A O 1
ATOM 690 N N . THR A 1 92 ? -5.505 -2.488 17.848 1.00 92.69 92 THR A N 1
ATOM 691 C CA . THR A 1 92 ? -5.361 -1.800 19.135 1.00 92.69 92 THR A CA 1
ATOM 692 C C . THR A 1 92 ? -5.802 -0.341 19.009 1.00 92.69 92 THR A C 1
ATOM 694 O O . THR A 1 92 ? -5.644 0.236 17.932 1.00 92.69 92 THR A O 1
ATOM 697 N N . PRO A 1 93 ? -6.324 0.286 20.080 1.00 92.19 93 PRO A N 1
ATOM 698 C CA . PRO A 1 93 ? -6.685 1.702 20.053 1.00 92.19 93 PRO A CA 1
ATOM 699 C C . PRO A 1 93 ? -5.505 2.590 19.647 1.00 92.19 93 PRO A C 1
ATOM 701 O O . PRO A 1 93 ? -4.368 2.312 20.028 1.00 92.19 93 PRO A O 1
ATOM 704 N N . GLU A 1 94 ? -5.789 3.652 18.895 1.00 91.56 94 GLU A N 1
ATOM 705 C CA . GLU A 1 94 ? -4.814 4.628 18.384 1.00 91.56 94 GLU A CA 1
ATOM 706 C C . GLU A 1 94 ? -3.731 4.021 17.467 1.00 91.56 94 GLU A C 1
ATOM 708 O O . GLU A 1 94 ? -2.690 4.630 17.220 1.00 91.56 94 GLU A O 1
ATOM 713 N N . MET A 1 95 ? -3.965 2.816 16.932 1.00 94.19 95 MET A N 1
ATOM 714 C CA . MET A 1 95 ? -3.094 2.202 15.929 1.00 94.19 95 MET A CA 1
ATOM 715 C C . MET A 1 95 ? -3.182 2.956 14.597 1.00 94.19 95 MET A C 1
ATOM 717 O O . MET A 1 95 ? -4.248 3.427 14.204 1.00 94.19 95 MET A O 1
ATOM 721 N N . SER A 1 96 ? -2.068 3.013 13.864 1.00 95.62 96 SER A N 1
ATOM 722 C CA . SER A 1 96 ? -2.054 3.434 12.463 1.00 95.62 96 SER A CA 1
ATOM 723 C C . SER A 1 96 ? -1.879 2.217 11.561 1.00 95.62 96 SER A C 1
ATOM 725 O O . SER A 1 96 ? -0.919 1.474 11.726 1.00 95.62 96 SER A O 1
ATOM 727 N N . VAL A 1 97 ? -2.772 2.054 10.590 1.00 96.38 97 VAL A N 1
ATOM 728 C CA . VAL A 1 97 ? -2.690 1.067 9.507 1.00 96.38 97 VAL A CA 1
ATOM 729 C C . VAL A 1 97 ? -2.364 1.808 8.216 1.00 96.38 97 VAL A C 1
ATOM 731 O O . VAL A 1 97 ? -2.990 2.823 7.919 1.00 96.38 97 VAL A O 1
ATOM 734 N N . ARG A 1 98 ? -1.391 1.331 7.446 1.00 96.75 98 ARG A N 1
ATOM 735 C CA . ARG A 1 98 ? -0.945 1.903 6.173 1.00 96.75 98 ARG A CA 1
ATOM 736 C C . ARG A 1 98 ? -1.047 0.859 5.071 1.00 96.75 98 ARG A C 1
ATOM 738 O O . ARG A 1 98 ? -0.572 -0.257 5.240 1.00 96.75 98 ARG A O 1
ATOM 745 N N . VAL A 1 99 ? -1.598 1.264 3.934 1.00 96.62 99 VAL A N 1
ATOM 746 C CA . VAL A 1 99 ? -1.591 0.500 2.684 1.00 96.62 99 VAL A CA 1
ATOM 747 C C . VAL A 1 99 ? -0.703 1.228 1.678 1.00 96.62 99 VAL A C 1
ATOM 749 O O . VAL A 1 99 ? -0.890 2.422 1.427 1.00 96.62 99 VAL A O 1
ATOM 752 N N . VAL A 1 100 ? 0.273 0.517 1.121 1.00 94.19 100 VAL A N 1
ATOM 753 C CA . VAL A 1 100 ? 1.191 0.999 0.085 1.00 94.19 100 VAL A CA 1
ATOM 754 C C . VAL A 1 100 ? 0.909 0.232 -1.200 1.00 94.19 100 VAL A C 1
ATOM 756 O O . VAL A 1 100 ? 1.004 -0.992 -1.226 1.00 94.19 100 VAL A O 1
ATOM 759 N N . ARG A 1 101 ? 0.557 0.961 -2.264 1.00 93.56 101 ARG A N 1
ATOM 760 C CA . ARG A 1 101 ? 0.294 0.375 -3.582 1.00 93.56 101 ARG A CA 1
ATOM 761 C C . ARG A 1 101 ? 1.593 0.151 -4.340 1.00 93.56 101 ARG A C 1
ATOM 763 O O . ARG A 1 101 ? 2.388 1.086 -4.457 1.00 93.56 101 ARG A O 1
ATOM 770 N N . VAL A 1 102 ? 1.779 -1.046 -4.888 1.00 93.62 102 VAL A N 1
ATOM 771 C CA . VAL A 1 102 ? 2.963 -1.390 -5.690 1.00 93.62 102 VAL A CA 1
ATOM 772 C C . VAL A 1 102 ? 2.543 -1.702 -7.122 1.00 93.62 102 VAL A C 1
ATOM 774 O O . VAL A 1 102 ? 1.654 -2.513 -7.368 1.00 93.62 102 VAL A O 1
ATOM 777 N N . SER A 1 103 ? 3.200 -1.052 -8.083 1.00 89.50 103 SER A N 1
ATOM 778 C CA . SER A 1 103 ? 2.971 -1.258 -9.513 1.00 89.50 103 SER A CA 1
ATOM 779 C C . SER A 1 103 ? 4.290 -1.417 -10.256 1.00 89.50 103 SER A C 1
ATOM 781 O O . SER A 1 103 ? 5.186 -0.585 -10.105 1.00 89.50 103 SER A O 1
ATOM 783 N N . GLU A 1 104 ? 4.379 -2.429 -11.111 1.00 91.44 104 GLU A N 1
ATOM 784 C CA . GLU A 1 104 ? 5.515 -2.635 -12.006 1.00 91.44 104 GLU A CA 1
ATOM 785 C C . GLU A 1 104 ? 5.159 -2.142 -13.412 1.00 91.44 104 GLU A C 1
ATOM 787 O O . GLU A 1 104 ? 4.056 -2.367 -13.910 1.00 91.44 104 GLU A O 1
ATOM 792 N N . THR A 1 105 ? 6.075 -1.429 -14.064 1.00 91.00 105 THR A N 1
ATOM 793 C CA . THR A 1 105 ? 5.902 -0.964 -15.447 1.00 91.00 105 THR A CA 1
ATOM 794 C C . THR A 1 105 ? 7.179 -1.234 -16.222 1.00 91.00 105 THR A C 1
ATOM 796 O O . THR A 1 105 ? 8.270 -0.903 -15.765 1.00 91.00 105 THR A O 1
ATOM 799 N N . VAL A 1 106 ? 7.035 -1.842 -17.400 1.00 92.19 106 VAL A N 1
ATOM 800 C CA . VAL A 1 106 ? 8.143 -2.059 -18.331 1.00 92.19 106 VAL A CA 1
ATOM 801 C C . VAL A 1 106 ? 8.150 -0.913 -19.332 1.00 92.19 106 VAL A C 1
ATOM 803 O O . VAL A 1 106 ? 7.212 -0.760 -20.112 1.00 92.19 106 VAL A O 1
ATOM 806 N N . GLU A 1 107 ? 9.211 -0.115 -19.307 1.00 92.38 107 GLU A N 1
ATOM 807 C CA . GLU A 1 107 ? 9.460 0.935 -20.291 1.00 92.38 107 GLU A CA 1
ATOM 808 C C . GLU A 1 107 ? 10.416 0.394 -21.361 1.00 92.38 107 GLU A C 1
ATOM 810 O O . GLU A 1 107 ? 11.526 -0.043 -21.053 1.00 92.38 107 GLU A O 1
ATOM 815 N N . ILE A 1 108 ? 9.959 0.366 -22.615 1.00 91.00 108 ILE A N 1
ATOM 816 C CA . ILE A 1 108 ? 10.758 -0.067 -23.765 1.00 91.00 108 ILE A CA 1
ATOM 817 C C . ILE A 1 108 ? 11.182 1.182 -24.528 1.00 91.00 108 ILE A C 1
ATOM 819 O O . ILE A 1 108 ? 10.331 1.931 -25.008 1.00 91.00 108 ILE A O 1
ATOM 823 N N . THR A 1 109 ? 12.491 1.365 -24.676 1.00 89.00 109 THR A N 1
ATOM 824 C CA . THR A 1 109 ? 13.073 2.463 -25.449 1.00 89.00 109 THR A CA 1
ATOM 825 C C . THR A 1 109 ? 13.819 1.888 -26.641 1.00 89.00 109 THR A C 1
ATOM 827 O O . THR A 1 109 ? 14.706 1.054 -26.471 1.00 89.00 109 THR A O 1
ATOM 830 N N . GLU A 1 110 ? 13.461 2.337 -27.843 1.00 88.75 110 GLU A N 1
ATOM 831 C CA . GLU A 1 110 ? 14.230 2.036 -29.049 1.00 88.75 110 GLU A CA 1
ATOM 832 C C . GLU A 1 110 ? 15.519 2.863 -29.036 1.00 88.75 110 GLU A C 1
ATOM 834 O O . GLU A 1 110 ? 15.488 4.097 -29.030 1.00 88.75 110 GLU A O 1
ATOM 839 N N . GLU A 1 111 ? 16.660 2.179 -29.022 1.00 89.75 111 GLU A N 1
ATOM 840 C CA . GLU A 1 111 ? 17.974 2.795 -29.166 1.00 89.75 111 GLU A CA 1
ATOM 841 C C . GLU A 1 111 ? 18.600 2.337 -30.481 1.00 89.75 111 GLU A C 1
ATOM 843 O O . GLU A 1 111 ? 18.561 1.163 -30.842 1.00 89.75 111 GLU A O 1
ATOM 848 N N . VAL A 1 112 ? 19.196 3.279 -31.212 1.00 91.50 112 VAL A N 1
ATOM 849 C CA . VAL A 1 112 ? 19.873 2.956 -32.467 1.00 91.50 112 VAL A CA 1
ATOM 850 C C . VAL A 1 112 ? 21.111 2.107 -32.199 1.00 91.50 112 VAL A C 1
ATOM 852 O O . VAL A 1 112 ? 21.996 2.502 -31.443 1.00 91.50 112 VAL A O 1
ATOM 855 N N . ILE A 1 113 ? 21.227 0.972 -32.883 1.00 91.31 113 ILE A N 1
ATOM 856 C CA . ILE A 1 113 ? 22.443 0.155 -32.836 1.00 91.31 113 ILE A CA 1
ATOM 857 C C . ILE A 1 113 ? 23.399 0.687 -33.913 1.00 91.31 113 ILE A C 1
ATOM 859 O O . ILE A 1 113 ? 23.098 0.541 -35.104 1.00 91.31 113 ILE A O 1
ATOM 863 N N . PRO A 1 114 ? 24.530 1.330 -33.558 1.00 91.69 114 PRO A N 1
ATOM 864 C CA . PRO A 1 114 ? 25.444 1.883 -34.548 1.00 91.69 114 PRO A CA 1
ATOM 865 C C . PRO A 1 114 ? 26.095 0.769 -35.372 1.00 91.69 114 PRO A C 1
ATOM 867 O O . PRO A 1 114 ? 26.441 -0.292 -34.854 1.00 91.69 114 PRO A O 1
ATOM 870 N N . PHE A 1 115 ? 26.299 1.017 -36.665 1.00 89.69 115 PHE A N 1
ATOM 871 C CA . PHE A 1 115 ? 26.985 0.053 -37.522 1.00 89.69 115 PHE A CA 1
ATOM 872 C C . PHE A 1 115 ? 28.493 -0.005 -37.236 1.00 89.69 115 PHE A C 1
ATOM 874 O O . PHE A 1 115 ? 29.148 1.007 -36.977 1.00 89.69 115 PHE A O 1
ATOM 881 N N . GLU A 1 116 ? 29.076 -1.195 -37.372 1.00 90.06 116 GLU A N 1
ATOM 882 C CA . GLU A 1 116 ? 30.524 -1.377 -37.299 1.00 90.06 116 GLU A CA 1
ATOM 883 C C . GLU A 1 116 ? 31.217 -1.060 -38.632 1.00 90.06 116 GLU A C 1
ATOM 885 O O . GLU A 1 116 ? 30.660 -1.222 -39.721 1.00 90.06 116 GLU A O 1
ATOM 890 N N . ARG A 1 117 ? 32.486 -0.639 -38.556 1.00 91.00 117 ARG A N 1
ATOM 891 C CA . ARG A 1 117 ? 33.336 -0.408 -39.731 1.00 91.00 117 ARG A CA 1
ATOM 892 C C . ARG A 1 117 ? 34.353 -1.528 -39.873 1.00 91.00 117 ARG A C 1
ATOM 894 O O . ARG A 1 117 ? 35.141 -1.771 -38.964 1.00 91.00 117 ARG A O 1
ATOM 901 N N . LYS A 1 118 ? 34.412 -2.132 -41.060 1.00 90.38 118 LYS A N 1
ATOM 902 C CA . LYS A 1 118 ? 35.447 -3.105 -41.418 1.00 90.38 118 LYS A CA 1
ATOM 903 C C . LYS A 1 118 ? 36.277 -2.602 -42.590 1.00 90.38 118 LYS A C 1
ATOM 905 O O . LYS A 1 118 ? 35.736 -2.225 -43.625 1.00 90.38 118 LYS A O 1
ATOM 910 N N . PHE A 1 119 ? 37.596 -2.634 -42.427 1.00 88.00 119 PHE A N 1
ATOM 911 C CA . PHE A 1 119 ? 38.540 -2.330 -43.497 1.00 88.00 119 PHE A CA 1
ATOM 912 C C . PHE A 1 119 ? 38.994 -3.625 -44.164 1.00 88.00 119 PHE A C 1
ATOM 914 O O . PHE A 1 119 ? 39.419 -4.563 -43.489 1.00 88.00 119 PHE A O 1
ATOM 921 N N . VAL A 1 120 ? 38.907 -3.668 -45.490 1.00 88.75 120 VAL A N 1
ATOM 922 C CA . VAL A 1 120 ? 39.362 -4.797 -46.305 1.00 88.75 120 VAL A CA 1
ATOM 923 C C . VAL A 1 120 ? 40.427 -4.276 -47.260 1.00 88.75 120 VAL A C 1
ATOM 925 O O . VAL A 1 120 ? 40.174 -3.339 -48.014 1.00 88.75 120 VAL A O 1
ATOM 928 N N . ARG A 1 121 ? 41.629 -4.861 -47.210 1.00 84.75 121 ARG A N 1
ATOM 929 C CA . ARG A 1 121 ? 42.670 -4.616 -48.215 1.00 84.75 121 ARG A CA 1
ATOM 930 C C . ARG A 1 121 ? 42.416 -5.522 -49.414 1.00 84.75 121 ARG A C 1
ATOM 932 O O . ARG A 1 121 ? 42.173 -6.709 -49.227 1.00 84.75 121 ARG A O 1
ATOM 939 N N . THR A 1 122 ? 42.490 -4.954 -50.613 1.00 82.75 122 THR A N 1
ATOM 940 C CA . THR A 1 122 ? 42.343 -5.682 -51.877 1.00 82.75 122 THR A CA 1
ATOM 941 C C . THR A 1 122 ? 43.617 -5.501 -52.687 1.00 82.75 122 THR A C 1
ATOM 943 O O . THR A 1 122 ? 44.106 -4.380 -52.796 1.00 82.75 122 THR A O 1
ATOM 946 N N . ASP A 1 123 ? 44.131 -6.578 -53.277 1.00 85.50 123 ASP A N 1
ATOM 947 C CA . ASP A 1 123 ? 45.428 -6.592 -53.974 1.00 85.50 123 ASP A CA 1
ATOM 948 C C . ASP A 1 123 ? 45.490 -5.658 -55.200 1.00 85.50 123 ASP A C 1
ATOM 950 O O . ASP A 1 123 ? 46.570 -5.327 -55.679 1.00 85.50 123 ASP A O 1
ATOM 954 N N . GLY A 1 124 ? 44.332 -5.218 -55.706 1.00 82.06 124 GLY A N 1
ATOM 955 C CA . GLY A 1 124 ? 44.212 -4.287 -56.831 1.00 82.06 124 GLY A CA 1
ATOM 956 C C . GLY A 1 124 ? 44.230 -2.795 -56.472 1.00 82.06 124 GLY A C 1
ATOM 957 O O . GLY A 1 124 ? 44.066 -1.984 -57.378 1.00 82.06 124 GLY A O 1
ATOM 958 N N . MET A 1 125 ? 44.383 -2.417 -55.196 1.00 80.25 125 MET A N 1
ATOM 959 C CA . MET A 1 125 ? 44.469 -1.010 -54.760 1.00 80.25 125 MET A CA 1
ATOM 960 C C . MET A 1 125 ? 45.874 -0.675 -54.246 1.00 80.25 125 MET A C 1
ATOM 962 O O . MET A 1 125 ? 46.461 -1.456 -53.493 1.00 80.25 125 MET A O 1
ATOM 966 N N . SER A 1 126 ? 46.407 0.493 -54.621 1.00 83.56 126 SER A N 1
ATOM 967 C CA . SER A 1 126 ? 47.681 0.996 -54.091 1.00 83.56 126 SER A CA 1
ATOM 968 C C . SER A 1 126 ? 47.519 1.505 -52.654 1.00 83.56 126 SER A C 1
ATOM 970 O O . SER A 1 126 ? 46.426 1.872 -52.226 1.00 83.56 126 SER A O 1
ATOM 972 N N . ALA A 1 127 ? 48.617 1.564 -51.894 1.00 81.12 127 ALA A N 1
ATOM 973 C CA . ALA A 1 127 ? 48.617 2.095 -50.527 1.00 81.12 127 ALA A CA 1
ATOM 974 C C . ALA A 1 127 ? 48.413 3.621 -50.466 1.00 81.12 127 ALA A C 1
ATOM 976 O O . ALA A 1 127 ? 47.959 4.129 -49.441 1.00 81.12 127 ALA A O 1
ATOM 977 N N . ASP A 1 128 ? 48.740 4.321 -51.556 1.00 85.69 128 ASP A N 1
ATOM 978 C CA . ASP A 1 128 ? 48.590 5.774 -51.684 1.00 85.69 128 ASP A CA 1
ATOM 979 C C . ASP A 1 128 ? 47.186 6.185 -52.166 1.00 85.69 128 ASP A C 1
ATOM 981 O O . ASP A 1 128 ? 46.841 7.369 -52.142 1.00 85.69 128 ASP A O 1
ATOM 985 N N . ASP A 1 129 ? 46.361 5.219 -52.589 1.00 86.00 129 ASP A N 1
ATOM 986 C CA . ASP A 1 129 ? 44.989 5.478 -53.018 1.00 86.00 129 ASP A CA 1
ATOM 987 C C . ASP A 1 129 ? 44.085 5.745 -51.797 1.00 86.00 129 ASP A C 1
ATOM 989 O O . ASP A 1 129 ? 44.190 5.064 -50.769 1.00 86.00 129 ASP A O 1
ATOM 993 N N . PRO A 1 130 ? 43.147 6.708 -51.875 1.00 86.31 130 PRO A N 1
ATOM 994 C CA . PRO A 1 130 ? 42.214 6.961 -50.784 1.00 86.31 130 PRO A CA 1
ATOM 995 C C . PRO A 1 130 ? 41.289 5.751 -50.543 1.00 86.31 130 PRO A C 1
ATOM 997 O O . PRO A 1 130 ? 40.915 5.050 -51.489 1.00 86.31 130 PRO A O 1
ATOM 1000 N N . PRO A 1 131 ? 40.856 5.509 -49.288 1.00 86.81 131 PRO A N 1
ATOM 1001 C CA . PRO A 1 131 ? 39.980 4.389 -48.966 1.00 86.81 131 PRO A CA 1
ATOM 1002 C C . PRO A 1 131 ? 38.634 4.515 -49.684 1.00 86.81 131 PRO A C 1
ATOM 1004 O O . PRO A 1 131 ? 38.000 5.571 -49.666 1.00 86.81 131 PRO A O 1
ATOM 1007 N N . GLN A 1 132 ? 38.173 3.410 -50.269 1.00 87.88 132 GLN A N 1
ATOM 1008 C CA . GLN A 1 132 ? 36.881 3.339 -50.947 1.00 87.88 132 GLN A CA 1
ATOM 1009 C C . GLN A 1 132 ? 35.818 2.686 -50.062 1.00 87.88 132 GLN A C 1
ATOM 1011 O O . GLN A 1 132 ? 36.072 1.702 -49.364 1.00 87.88 132 GLN A O 1
ATOM 1016 N N . ILE A 1 133 ? 34.602 3.232 -50.109 1.00 91.12 133 ILE A N 1
ATOM 1017 C CA . ILE A 1 133 ? 33.439 2.638 -49.450 1.00 91.12 133 ILE A CA 1
ATOM 1018 C C . ILE A 1 133 ? 32.889 1.552 -50.373 1.00 91.12 133 ILE A C 1
ATOM 1020 O O . ILE A 1 133 ? 32.281 1.853 -51.395 1.00 91.12 133 ILE A O 1
ATOM 1024 N N . VAL A 1 134 ? 33.102 0.291 -50.002 1.00 89.62 134 VAL A N 1
ATOM 1025 C CA . VAL A 1 134 ? 32.548 -0.864 -50.728 1.00 89.62 134 VAL A CA 1
ATOM 1026 C C . VAL A 1 134 ? 31.089 -1.097 -50.337 1.00 89.62 134 VAL A C 1
ATOM 1028 O O . VAL A 1 134 ? 30.245 -1.383 -51.181 1.00 89.62 134 VAL A O 1
ATOM 1031 N N . GLN A 1 135 ? 30.789 -0.941 -49.047 1.00 90.94 135 GLN A N 1
ATOM 1032 C CA . GLN A 1 135 ? 29.453 -1.096 -48.491 1.00 90.94 135 GLN A CA 1
ATOM 1033 C C . GLN A 1 135 ? 29.256 -0.082 -47.364 1.00 90.94 135 GLN A C 1
ATOM 1035 O O . GLN A 1 135 ? 30.064 -0.010 -46.436 1.00 90.94 135 GLN A O 1
ATOM 1040 N N . ALA A 1 136 ? 28.185 0.707 -47.451 1.00 91.38 136 ALA A N 1
ATOM 1041 C CA . ALA A 1 136 ? 27.773 1.593 -46.371 1.00 91.38 136 ALA A CA 1
ATOM 1042 C C . ALA A 1 136 ? 27.073 0.785 -45.266 1.00 91.38 136 ALA A C 1
ATOM 1044 O O . ALA A 1 136 ? 26.257 -0.089 -45.561 1.00 91.38 136 ALA A O 1
ATOM 1045 N N . GLY A 1 137 ? 27.389 1.082 -44.005 1.00 88.75 137 GLY A N 1
ATOM 1046 C CA . GLY A 1 137 ? 26.645 0.553 -42.866 1.00 88.75 137 GLY A CA 1
ATOM 1047 C C . GLY A 1 137 ? 25.331 1.307 -42.659 1.00 88.75 137 GLY A C 1
ATOM 1048 O O . GLY A 1 137 ? 25.183 2.449 -43.096 1.00 88.75 137 GLY A O 1
ATOM 1049 N N . GLN A 1 138 ? 24.376 0.660 -41.998 1.00 92.12 138 GLN A N 1
ATOM 1050 C CA . GLN A 1 138 ? 23.111 1.262 -41.583 1.00 92.12 138 GLN A CA 1
ATOM 1051 C C . GLN A 1 138 ? 22.893 0.943 -40.110 1.00 92.12 138 GLN A C 1
ATOM 1053 O O . GLN A 1 138 ? 23.178 -0.175 -39.682 1.00 92.12 138 GLN A O 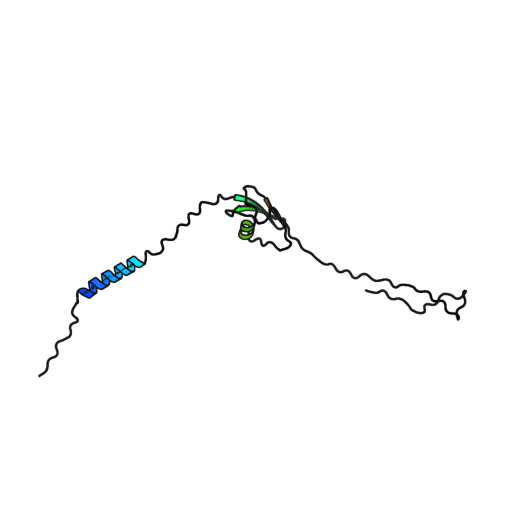1
ATOM 1058 N N . ASN A 1 139 ? 22.427 1.930 -39.345 1.00 92.25 139 ASN A N 1
ATOM 1059 C CA . ASN A 1 139 ? 22.069 1.701 -37.951 1.00 92.25 139 ASN A CA 1
ATOM 1060 C C . ASN A 1 139 ? 20.879 0.739 -37.874 1.00 92.25 139 ASN A C 1
ATOM 1062 O O . ASN A 1 139 ? 19.971 0.811 -38.704 1.00 92.25 139 ASN A O 1
ATOM 1066 N N . GLY A 1 140 ? 20.902 -0.139 -36.875 1.00 83.75 140 GLY A N 1
ATOM 1067 C CA . GLY A 1 140 ? 19.758 -0.966 -36.503 1.00 83.75 140 GLY A CA 1
ATOM 1068 C C . GLY A 1 140 ? 18.802 -0.237 -35.557 1.00 83.75 140 GLY A C 1
ATOM 1069 O O . GLY A 1 140 ? 19.116 0.854 -35.072 1.00 83.75 140 GLY A O 1
ATOM 1070 N N . SER A 1 141 ? 17.667 -0.882 -35.295 1.00 78.62 141 SER A N 1
ATOM 1071 C CA . SER A 1 141 ? 16.649 -0.521 -34.298 1.00 78.62 141 SER A CA 1
ATOM 1072 C C . SER A 1 141 ? 16.432 -1.672 -33.330 1.00 78.62 141 SER A C 1
ATOM 1074 O O . SER A 1 141 ? 16.435 -2.819 -33.843 1.00 78.62 141 SER A O 1
#

Radius of gyration: 45.44 Å; chains: 1; bounding box: 146×52×81 Å

pLDDT: mean 81.84, std 15.1, range [49.12, 97.19]

Secondary structure (DSSP, 8-state):
------------HHHHHHHHHHHHHHHHTT---------------EEEEEEETTEEEEEEE--SBHHHHHHHTT----SS-EEES-TTPBP-TTEEEEEE------------BPPP------TTS-TTSPPP-SS----B-

Sequence (141 aa):
MIDRPATTKADDPLWQSARKWIICLFLLLLAGCAQPNVSQTGATAVPLTLQVDGQTFNLTTHTATVRELLAEAGVEVGELDEVDPPLFTPLTPEMSVRVVRVSETVEITEEVIPFERKFVRTDGMSADDPPQIVQAGQNGS